Protein AF-A0A133UDJ7-F1 (afdb_monomer_lite)

Foldseek 3Di:
DDWDFWKDFPNDIFTWDDDLFKTKTWDDDDPPRPDIDIDIATLLQFPDWDWDDDQQWIKIWTQGVNDIGIITGNHDSVVVRVVSVVRSD

Radius of gyration: 12.57 Å; chains: 1; bounding box: 31×31×28 Å

Secondary structure (DSSP, 8-state):
-EEEEEEEETTEEEEEEE-SSEEEEEE---SS--S-EEEEEEGGGEEEEEEEE-SS-EEEEEEETTEEEEEEESS-HHHHHHHHHHHH-

Sequence (89 aa):
EWEGPKVSHNDKDYKVYITNERLILHKERGFISKTDDLVAWDLKEIEQIQYKGGWRSGVVTIEVGGKEETVEPSEEGPNLTAKVRARIS

pLDDT: mean 88.16, std 9.43, range [58.06, 95.88]

Structure (mmCIF, N/CA/C/O backbone):
data_AF-A0A133UDJ7-F1
#
_entry.id   AF-A0A133UDJ7-F1
#
loop_
_atom_site.group_PDB
_atom_site.id
_atom_site.type_symbol
_atom_site.label_atom_id
_atom_site.label_alt_id
_atom_site.label_comp_id
_atom_site.label_asym_id
_atom_site.label_entity_id
_atom_site.label_seq_id
_atom_site.pdbx_PDB_ins_code
_atom_site.Cartn_x
_atom_site.Cartn_y
_atom_site.Cartn_z
_atom_site.occupancy
_atom_site.B_iso_or_equiv
_atom_site.auth_seq_id
_atom_site.auth_comp_id
_atom_site.auth_asym_id
_atom_site.auth_atom_id
_atom_site.pdbx_PDB_model_num
ATOM 1 N N . GLU A 1 1 ? -12.561 -8.194 -3.636 1.00 80.88 1 GLU A N 1
ATOM 2 C CA . GLU A 1 1 ? -11.108 -8.130 -3.351 1.00 80.88 1 GLU A CA 1
ATOM 3 C C . GLU A 1 1 ? -10.355 -7.849 -4.649 1.00 80.88 1 GLU A C 1
ATOM 5 O O . GLU A 1 1 ? -10.916 -8.096 -5.714 1.00 80.88 1 GLU A O 1
ATOM 10 N N . TRP A 1 2 ? -9.167 -7.246 -4.592 1.00 91.88 2 TRP A N 1
ATOM 11 C CA . TRP A 1 2 ? -8.350 -6.935 -5.772 1.00 91.88 2 TRP A CA 1
ATOM 12 C C . TRP A 1 2 ? -6.871 -7.216 -5.491 1.00 91.88 2 TRP A C 1
ATOM 14 O O . TRP A 1 2 ? -6.363 -6.800 -4.451 1.00 91.88 2 TRP A O 1
ATOM 24 N N . GLU A 1 3 ? -6.206 -7.904 -6.417 1.00 92.50 3 GLU A N 1
ATOM 25 C CA . GLU A 1 3 ? -4.752 -8.093 -6.428 1.00 92.50 3 GLU A CA 1
ATOM 26 C C . GLU A 1 3 ? -4.128 -7.024 -7.328 1.00 92.50 3 GLU A C 1
ATOM 28 O O . GLU A 1 3 ? -4.602 -6.790 -8.443 1.00 92.50 3 GLU A O 1
ATOM 33 N N . GLY A 1 4 ? -3.115 -6.341 -6.803 1.00 89.62 4 GLY A N 1
ATOM 34 C CA . GLY A 1 4 ? -2.449 -5.223 -7.454 1.00 89.62 4 GLY A CA 1
ATOM 35 C C . GLY A 1 4 ? -1.045 -5.532 -7.957 1.00 89.62 4 GLY A C 1
ATOM 36 O O . GLY A 1 4 ? -0.568 -6.662 -7.837 1.00 89.62 4 GLY A O 1
ATOM 37 N N . PRO A 1 5 ? -0.358 -4.516 -8.509 1.00 90.12 5 PRO A N 1
ATOM 38 C CA . PRO A 1 5 ? 1.015 -4.667 -8.965 1.00 90.12 5 PRO A CA 1
ATOM 39 C C . PRO A 1 5 ? 1.947 -4.959 -7.786 1.00 90.12 5 PRO A C 1
ATOM 41 O O . PRO A 1 5 ? 1.616 -4.706 -6.624 1.00 90.12 5 PRO A O 1
ATOM 44 N N . LYS A 1 6 ? 3.154 -5.447 -8.081 1.00 92.50 6 LYS A N 1
ATOM 45 C CA . LYS A 1 6 ? 4.205 -5.515 -7.060 1.00 92.50 6 LYS A CA 1
ATOM 46 C C . LYS A 1 6 ? 4.657 -4.106 -6.697 1.00 92.50 6 LYS A C 1
ATOM 48 O O . LYS A 1 6 ? 4.793 -3.259 -7.586 1.00 92.50 6 LYS A O 1
ATOM 53 N N . VAL A 1 7 ? 4.929 -3.876 -5.420 1.00 93.56 7 VAL A N 1
ATOM 54 C CA . VAL A 1 7 ? 5.466 -2.608 -4.916 1.00 93.56 7 VAL A CA 1
ATOM 55 C C . VAL A 1 7 ? 6.727 -2.857 -4.102 1.00 93.56 7 VAL A C 1
ATOM 57 O O . VAL A 1 7 ? 6.800 -3.850 -3.381 1.00 93.56 7 VAL A O 1
ATOM 60 N N . SER A 1 8 ? 7.691 -1.948 -4.187 1.00 92.94 8 SER A N 1
ATOM 61 C CA . SER A 1 8 ? 8.806 -1.889 -3.247 1.00 92.94 8 SER A CA 1
ATOM 62 C C . SER A 1 8 ? 8.439 -0.986 -2.071 1.00 92.94 8 SER A C 1
ATOM 64 O O . SER A 1 8 ? 7.848 0.081 -2.248 1.00 92.94 8 SER A O 1
ATOM 66 N N . HIS A 1 9 ? 8.758 -1.428 -0.862 1.00 92.00 9 HIS A N 1
ATOM 67 C CA . HIS A 1 9 ? 8.583 -0.678 0.375 1.00 92.00 9 HIS A CA 1
ATOM 68 C C . HIS A 1 9 ? 9.711 -1.063 1.338 1.00 92.00 9 HIS A C 1
ATOM 70 O O . HIS A 1 9 ? 9.948 -2.249 1.555 1.00 92.00 9 HIS A O 1
ATOM 76 N N . ASN A 1 10 ? 10.435 -0.091 1.901 1.00 88.62 10 ASN A N 1
ATOM 77 C CA . ASN A 1 10 ? 11.578 -0.343 2.796 1.00 88.62 10 ASN A CA 1
ATOM 78 C C . ASN A 1 10 ? 12.588 -1.378 2.235 1.00 88.62 10 ASN A C 1
ATOM 80 O O . ASN A 1 10 ? 12.924 -2.354 2.911 1.00 88.62 10 ASN A O 1
ATOM 84 N N . ASP A 1 11 ? 13.015 -1.195 0.976 1.00 87.06 11 ASP A N 1
ATOM 85 C CA . ASP A 1 11 ? 13.966 -2.064 0.249 1.00 87.06 11 ASP A CA 1
ATOM 86 C C . ASP A 1 11 ? 13.509 -3.526 0.072 1.00 87.06 11 ASP A C 1
ATOM 88 O O . ASP A 1 11 ? 14.312 -4.453 -0.088 1.00 87.06 11 ASP A O 1
ATOM 92 N N . LYS A 1 12 ? 12.197 -3.765 0.124 1.00 89.44 12 LYS A N 1
ATOM 93 C CA . LYS A 1 12 ? 11.597 -5.089 -0.033 1.00 89.44 12 LYS A CA 1
ATOM 94 C C . LYS A 1 12 ? 10.444 -5.037 -1.025 1.00 89.44 12 LYS A C 1
ATOM 96 O O . LYS A 1 12 ? 9.588 -4.167 -0.943 1.00 89.44 12 LYS A O 1
ATOM 101 N N . ASP A 1 13 ? 10.378 -6.047 -1.885 1.00 91.06 13 ASP A N 1
ATOM 102 C CA . ASP A 1 13 ? 9.250 -6.234 -2.793 1.00 91.06 13 ASP A CA 1
ATOM 103 C C . ASP A 1 13 ? 8.085 -6.956 -2.109 1.00 91.06 13 ASP A C 1
ATOM 105 O O . ASP A 1 13 ? 8.264 -8.002 -1.474 1.00 91.06 13 ASP A O 1
ATOM 109 N N . TYR A 1 14 ? 6.884 -6.425 -2.311 1.00 93.25 14 TYR A N 1
ATOM 110 C CA . TYR A 1 14 ? 5.620 -6.954 -1.820 1.00 93.25 14 TYR A CA 1
ATOM 111 C C . TYR A 1 14 ? 4.618 -7.108 -2.965 1.00 93.25 14 TYR A C 1
ATOM 113 O O . TYR A 1 14 ? 4.642 -6.374 -3.955 1.00 93.25 14 TYR A O 1
ATOM 121 N N . LYS A 1 15 ? 3.682 -8.042 -2.801 1.00 93.12 15 LYS A N 1
ATOM 122 C CA . LYS A 1 15 ? 2.430 -8.087 -3.559 1.00 93.12 15 LYS A CA 1
ATOM 123 C C . LYS A 1 15 ? 1.385 -7.236 -2.845 1.00 93.12 15 LYS A C 1
ATOM 125 O O . LYS A 1 15 ? 1.263 -7.314 -1.622 1.00 93.12 15 LYS A O 1
ATOM 130 N N . VAL A 1 16 ? 0.627 -6.449 -3.602 1.00 94.81 16 VAL A N 1
ATOM 131 C CA . VAL A 1 16 ? -0.448 -5.610 -3.060 1.00 94.81 16 VAL A CA 1
ATOM 132 C C . VAL A 1 16 ? -1.769 -6.364 -3.121 1.00 94.81 16 VAL A C 1
ATOM 134 O O . VAL A 1 16 ? -2.166 -6.859 -4.174 1.00 94.81 16 VAL A O 1
ATOM 137 N N . TYR A 1 17 ? -2.499 -6.355 -2.015 1.00 94.88 17 TYR A N 1
ATOM 138 C CA . TYR A 1 17 ? -3.881 -6.801 -1.935 1.00 94.88 17 TYR A CA 1
ATOM 139 C C . TYR A 1 17 ? -4.753 -5.690 -1.367 1.00 94.88 17 TYR A C 1
ATOM 141 O O . TYR A 1 17 ? -4.404 -5.049 -0.378 1.00 94.88 17 TYR A O 1
ATOM 149 N N . ILE A 1 18 ? -5.914 -5.473 -1.977 1.00 93.88 18 ILE A N 1
ATOM 150 C CA . ILE A 1 18 ? -6.932 -4.566 -1.454 1.00 93.88 18 ILE A CA 1
ATOM 151 C C . ILE A 1 18 ? -8.186 -5.375 -1.132 1.00 93.88 18 ILE A C 1
ATOM 153 O O . ILE A 1 18 ? -8.865 -5.905 -2.025 1.00 93.88 18 ILE A O 1
ATOM 157 N N . THR A 1 19 ? -8.501 -5.457 0.156 1.00 93.81 19 THR A N 1
ATOM 158 C CA . THR A 1 19 ? -9.728 -6.077 0.662 1.00 93.81 19 THR A CA 1
ATOM 159 C C . THR A 1 19 ? -10.829 -5.021 0.805 1.00 93.81 19 THR A C 1
ATOM 161 O O . THR A 1 19 ? -10.708 -3.903 0.299 1.00 93.81 19 THR A O 1
ATOM 164 N N . ASN A 1 20 ? -11.949 -5.376 1.437 1.00 91.06 20 ASN A N 1
ATOM 165 C CA . ASN A 1 20 ? -13.016 -4.411 1.714 1.00 91.06 20 ASN A CA 1
ATOM 166 C C . ASN A 1 20 ? -12.615 -3.396 2.796 1.00 91.06 20 ASN A C 1
ATOM 168 O O . ASN A 1 20 ? -13.161 -2.301 2.824 1.00 91.06 20 ASN A O 1
ATOM 172 N N . GLU A 1 21 ? -11.673 -3.758 3.670 1.00 93.75 21 GLU A N 1
ATOM 173 C CA . GLU A 1 21 ? -11.322 -2.964 4.852 1.00 93.75 21 GLU A CA 1
ATOM 174 C C . GLU A 1 21 ? -9.840 -2.599 4.914 1.00 93.75 21 GLU A C 1
ATOM 176 O O . GLU A 1 21 ? -9.490 -1.686 5.653 1.00 93.75 21 GLU A O 1
ATOM 181 N N . ARG A 1 22 ? -8.965 -3.280 4.158 1.00 95.88 22 ARG A N 1
ATOM 182 C CA . ARG A 1 22 ? -7.507 -3.146 4.286 1.00 95.88 22 ARG A CA 1
ATOM 183 C C . ARG A 1 22 ? -6.781 -3.029 2.955 1.00 95.88 22 ARG A C 1
ATOM 185 O O . ARG A 1 22 ? -7.136 -3.690 1.977 1.00 95.88 22 ARG A O 1
ATOM 192 N N . LEU A 1 23 ? -5.705 -2.250 2.973 1.00 95.00 23 LEU A N 1
ATOM 193 C CA . LEU A 1 23 ? -4.602 -2.324 2.023 1.00 95.00 23 LEU A CA 1
ATOM 194 C C . LEU A 1 23 ? -3.502 -3.185 2.648 1.00 95.00 23 LEU A C 1
ATOM 196 O O . LEU A 1 23 ? -3.035 -2.888 3.743 1.00 95.00 23 LEU A O 1
ATOM 200 N N . ILE A 1 24 ? -3.104 -4.255 1.970 1.00 95.38 24 ILE A N 1
ATOM 201 C CA . ILE A 1 24 ? -2.150 -5.240 2.480 1.00 95.38 24 ILE A CA 1
ATOM 202 C C . ILE A 1 24 ? -0.977 -5.335 1.509 1.00 95.38 24 ILE A C 1
ATOM 204 O O . ILE A 1 24 ? -1.166 -5.560 0.315 1.00 95.38 24 ILE A O 1
ATOM 208 N N . LEU A 1 25 ? 0.235 -5.211 2.035 1.00 94.69 25 LEU A N 1
ATOM 209 C CA . LEU A 1 25 ? 1.474 -5.572 1.367 1.00 94.69 25 LEU A CA 1
ATOM 210 C C . LEU A 1 25 ? 1.938 -6.905 1.931 1.00 94.69 25 LEU A C 1
ATOM 212 O O . LEU A 1 25 ? 2.238 -7.020 3.119 1.00 94.69 25 LEU A O 1
ATOM 216 N N . HIS A 1 26 ? 1.996 -7.917 1.079 1.00 93.31 26 HIS A N 1
ATOM 217 C CA . HIS A 1 26 ? 2.399 -9.254 1.475 1.00 93.31 26 HIS A CA 1
ATOM 218 C C . HIS A 1 26 ? 3.653 -9.680 0.722 1.00 93.31 26 HIS A C 1
ATOM 220 O O . HIS A 1 26 ? 3.684 -9.704 -0.511 1.00 93.31 26 HIS A O 1
ATOM 226 N N . LYS A 1 27 ? 4.691 -10.032 1.475 1.00 89.62 27 LYS A N 1
ATOM 227 C CA . LYS A 1 27 ? 5.908 -10.630 0.948 1.00 89.62 27 LYS A CA 1
ATOM 228 C C . LYS A 1 27 ? 5.935 -12.092 1.355 1.00 89.62 27 LYS A C 1
ATOM 230 O O . LYS A 1 27 ? 6.182 -12.420 2.514 1.00 89.62 27 LYS A O 1
ATOM 235 N N . GLU A 1 28 ? 5.703 -12.949 0.368 1.00 78.75 28 GLU A N 1
ATOM 236 C CA . GLU A 1 28 ? 5.759 -14.394 0.551 1.00 78.75 28 GLU A CA 1
ATOM 237 C C . GLU A 1 28 ? 7.173 -14.852 0.914 1.00 78.75 28 GLU A C 1
ATOM 239 O O . GLU A 1 28 ? 8.180 -14.395 0.355 1.00 78.75 28 GLU A O 1
ATOM 244 N N . ARG A 1 29 ? 7.236 -15.828 1.818 1.00 76.94 29 ARG A N 1
ATOM 245 C CA . ARG A 1 29 ? 8.451 -16.556 2.158 1.00 76.94 29 ARG A CA 1
ATOM 246 C C . ARG A 1 29 ? 9.118 -17.175 0.920 1.00 76.94 29 ARG A C 1
ATOM 248 O O . ARG A 1 2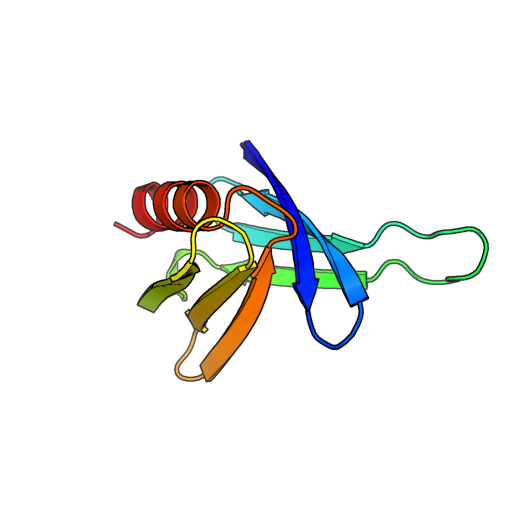9 ? 8.654 -18.165 0.358 1.00 76.94 29 ARG A O 1
ATOM 255 N N . GLY A 1 30 ? 10.264 -16.623 0.528 1.00 65.94 30 GLY A N 1
ATOM 256 C CA . GLY A 1 30 ? 11.136 -17.193 -0.504 1.00 65.94 30 GLY A CA 1
ATOM 257 C C . GLY A 1 30 ? 12.195 -18.145 0.060 1.00 65.94 30 GLY A C 1
ATOM 258 O O . GLY A 1 30 ? 12.416 -18.215 1.263 1.00 65.94 30 GLY A O 1
ATOM 259 N N . PHE A 1 31 ? 12.944 -18.821 -0.814 1.00 59.16 31 PHE A N 1
ATOM 260 C CA . PHE A 1 31 ? 14.030 -19.742 -0.427 1.00 59.16 31 PHE A CA 1
ATOM 261 C C . PHE A 1 31 ? 15.083 -19.108 0.514 1.00 59.16 31 PHE A C 1
ATOM 263 O O . PHE A 1 31 ? 15.676 -19.792 1.344 1.00 59.16 31 PHE A O 1
ATOM 270 N N . ILE A 1 32 ? 15.287 -17.790 0.406 1.00 65.06 32 ILE A N 1
ATOM 271 C CA . ILE A 1 32 ? 16.271 -17.013 1.181 1.00 65.06 32 ILE A CA 1
ATOM 272 C C . ILE A 1 32 ? 15.631 -16.329 2.406 1.00 65.06 32 ILE A C 1
ATOM 274 O O . ILE A 1 32 ? 1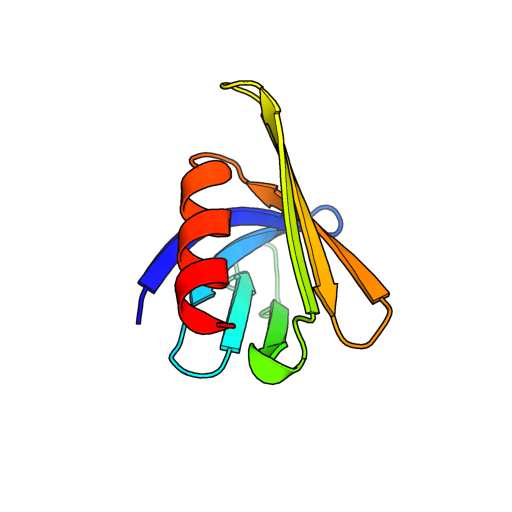6.307 -16.086 3.404 1.00 65.06 32 ILE A O 1
ATOM 278 N N . SER A 1 33 ? 14.328 -16.038 2.375 1.00 58.06 33 SER A N 1
ATOM 279 C CA . SER A 1 33 ? 13.637 -15.342 3.465 1.00 58.06 33 SER A CA 1
ATOM 280 C C . SER A 1 33 ? 12.915 -16.358 4.345 1.00 58.06 33 SER A C 1
ATOM 282 O O . SER A 1 33 ? 12.088 -17.118 3.863 1.00 58.06 33 SER A O 1
ATOM 284 N N . LYS A 1 34 ? 13.254 -16.431 5.635 1.00 66.88 34 LYS A N 1
ATOM 285 C CA . LYS A 1 34 ? 12.701 -17.451 6.548 1.00 66.88 34 LYS A CA 1
ATOM 286 C C . LYS A 1 34 ? 11.365 -17.063 7.189 1.00 66.88 34 LYS A C 1
ATOM 288 O O . LYS A 1 34 ? 10.777 -17.913 7.855 1.00 66.88 34 LYS A O 1
ATOM 293 N N . THR A 1 35 ? 10.893 -15.840 6.969 1.00 74.12 35 THR A N 1
ATOM 294 C CA . THR A 1 35 ? 9.711 -15.285 7.634 1.00 74.12 35 THR A CA 1
ATOM 295 C C . THR A 1 35 ? 8.854 -14.552 6.613 1.00 74.12 35 THR A C 1
ATOM 297 O O . THR A 1 35 ? 9.398 -13.817 5.788 1.00 74.12 35 THR A O 1
ATOM 300 N N . ASP A 1 36 ? 7.541 -14.757 6.675 1.00 80.31 36 ASP A N 1
ATOM 301 C CA . ASP A 1 36 ? 6.580 -13.924 5.957 1.00 80.31 36 ASP A CA 1
ATOM 302 C C . ASP A 1 36 ? 6.588 -12.509 6.545 1.00 80.31 36 ASP A C 1
ATOM 304 O O . ASP A 1 36 ? 6.721 -12.325 7.758 1.00 80.31 36 ASP A O 1
ATOM 308 N N . ASP A 1 37 ? 6.483 -11.512 5.673 1.00 87.19 37 ASP A N 1
ATOM 309 C CA . ASP A 1 37 ? 6.436 -10.103 6.056 1.00 87.19 37 ASP A CA 1
ATOM 310 C C . ASP A 1 37 ? 5.132 -9.501 5.530 1.00 87.19 37 ASP A C 1
ATOM 312 O O . ASP A 1 37 ? 4.786 -9.651 4.351 1.00 87.19 37 ASP A O 1
ATOM 316 N N 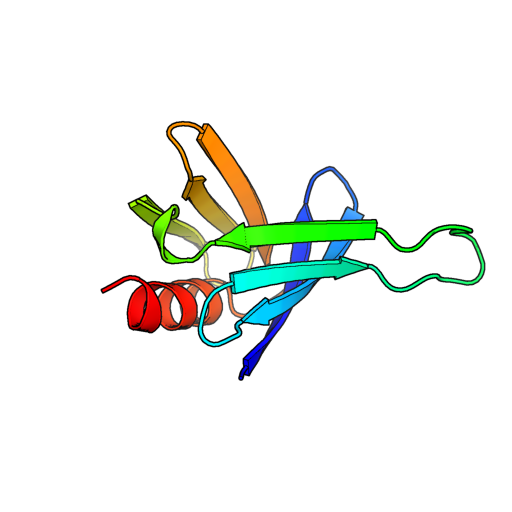. LEU A 1 38 ? 4.382 -8.874 6.431 1.00 91.00 38 LEU A N 1
ATOM 317 C CA . LEU A 1 38 ? 3.045 -8.368 6.172 1.00 91.00 38 LEU A CA 1
ATOM 318 C C . LEU A 1 38 ? 2.916 -6.965 6.749 1.00 91.00 38 LEU A C 1
ATOM 320 O O . LEU A 1 38 ? 3.035 -6.761 7.956 1.00 91.00 38 LEU A O 1
ATOM 324 N N . VAL A 1 39 ? 2.616 -6.018 5.868 1.00 92.81 39 VAL A N 1
ATOM 325 C CA . VAL A 1 39 ? 2.241 -4.653 6.231 1.00 92.81 39 VAL A CA 1
ATOM 326 C C . VAL A 1 39 ? 0.775 -4.490 5.874 1.00 92.81 39 VAL A C 1
ATOM 328 O O . VAL A 1 39 ? 0.368 -4.811 4.760 1.00 92.81 39 VAL A O 1
ATOM 331 N N . ALA A 1 40 ? -0.042 -4.042 6.817 1.00 94.69 40 ALA A N 1
ATOM 332 C CA . ALA A 1 40 ? -1.459 -3.832 6.579 1.00 94.69 40 ALA A CA 1
ATOM 333 C C . ALA A 1 40 ? -1.889 -2.499 7.172 1.00 94.69 40 ALA A C 1
ATOM 335 O O . ALA A 1 40 ? -1.585 -2.203 8.325 1.00 94.69 40 ALA A O 1
ATOM 336 N N . TRP A 1 41 ? -2.627 -1.741 6.373 1.00 95.25 41 TRP A N 1
ATOM 337 C CA . TRP A 1 41 ? -3.241 -0.486 6.770 1.00 95.25 41 TRP A CA 1
ATOM 338 C C . TRP A 1 41 ? -4.752 -0.609 6.623 1.00 95.25 41 TRP A C 1
ATOM 340 O O . TRP A 1 41 ? -5.243 -1.070 5.584 1.00 95.25 41 TRP A O 1
ATOM 350 N N . ASP A 1 42 ? -5.492 -0.207 7.655 1.00 95.06 42 ASP A N 1
ATOM 351 C CA . ASP A 1 42 ? -6.944 -0.117 7.565 1.00 95.06 42 ASP A CA 1
ATOM 352 C C . ASP A 1 42 ? -7.304 1.040 6.622 1.00 95.06 42 ASP A C 1
ATOM 354 O O . ASP A 1 42 ? -6.832 2.165 6.767 1.00 95.06 42 ASP A O 1
ATOM 358 N N . LEU A 1 43 ? -8.168 0.776 5.640 1.00 93.88 43 LEU A N 1
ATOM 359 C CA . LEU A 1 43 ? -8.569 1.761 4.628 1.00 93.88 43 LEU A CA 1
ATOM 360 C C . LEU A 1 43 ? -9.229 2.995 5.255 1.00 93.88 43 LEU A C 1
ATOM 362 O O . LEU A 1 43 ? -9.152 4.078 4.692 1.00 93.88 43 LEU A O 1
ATOM 366 N N . LYS A 1 44 ? -9.846 2.838 6.431 1.00 93.12 44 LYS A N 1
ATOM 367 C CA . LYS A 1 44 ? -10.455 3.930 7.205 1.00 93.12 44 LYS A CA 1
ATOM 368 C C . LYS A 1 44 ? -9.429 4.877 7.828 1.00 93.12 44 LYS A C 1
ATOM 370 O O . LYS A 1 44 ? -9.786 6.001 8.155 1.00 93.12 44 LYS A O 1
ATOM 375 N N . GLU A 1 45 ? -8.198 4.414 8.033 1.00 94.06 45 GLU A N 1
ATOM 376 C CA . GLU A 1 45 ? -7.102 5.226 8.568 1.00 94.06 45 GLU A CA 1
ATOM 377 C C . GLU A 1 45 ? -6.306 5.917 7.459 1.00 94.06 45 GLU A C 1
ATOM 379 O O . GLU A 1 45 ? -5.492 6.787 7.756 1.00 94.06 45 GLU A O 1
ATOM 384 N N . ILE A 1 46 ? -6.521 5.533 6.193 1.00 94.19 46 ILE A N 1
ATOM 385 C CA . ILE A 1 46 ? -5.900 6.184 5.042 1.00 94.19 46 ILE A CA 1
ATOM 386 C C . ILE A 1 46 ? -6.640 7.493 4.774 1.00 94.19 46 ILE A C 1
ATOM 388 O O . ILE A 1 46 ? -7.755 7.506 4.255 1.00 94.19 46 ILE A O 1
ATOM 392 N N . GLU A 1 47 ? -5.985 8.597 5.096 1.00 94.06 47 GLU A N 1
ATOM 393 C CA . GLU A 1 47 ? -6.506 9.952 4.921 1.00 94.06 47 GLU A CA 1
ATOM 394 C C . GLU A 1 47 ? -6.326 10.418 3.473 1.00 94.06 47 GLU A C 1
ATOM 396 O O . GLU A 1 47 ? -7.199 11.058 2.884 1.00 94.06 47 GLU A O 1
ATOM 401 N N . GLN A 1 48 ? -5.190 10.063 2.868 1.00 93.62 48 GLN A N 1
ATOM 402 C CA . GLN A 1 48 ? -4.846 10.491 1.524 1.00 93.62 48 GLN A CA 1
ATOM 403 C C . GLN A 1 48 ? -3.962 9.463 0.819 1.00 93.62 48 GLN A C 1
ATOM 405 O O . GLN A 1 48 ? -3.117 8.809 1.418 1.00 93.62 48 G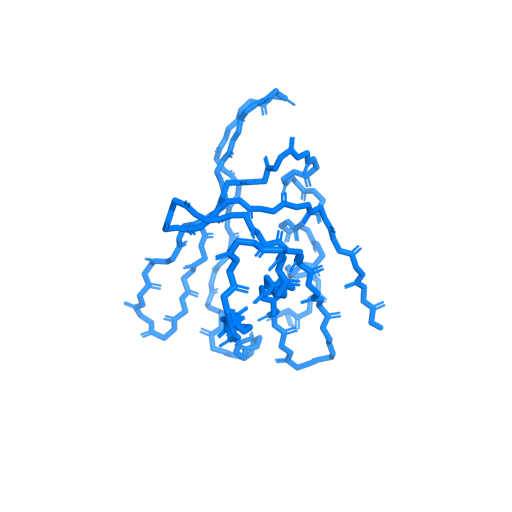LN A O 1
ATOM 410 N N . ILE A 1 49 ? -4.114 9.353 -0.500 1.00 93.88 49 ILE A N 1
ATOM 411 C CA . ILE A 1 49 ? -3.182 8.604 -1.346 1.00 93.88 49 ILE A CA 1
ATOM 412 C C . ILE A 1 49 ? -2.908 9.376 -2.633 1.00 93.88 49 ILE A C 1
ATOM 414 O O . ILE A 1 49 ? -3.836 9.888 -3.272 1.00 93.88 49 ILE A O 1
ATOM 418 N N . GLN A 1 50 ? -1.642 9.480 -3.026 1.00 93.88 50 GLN A N 1
ATOM 419 C CA . GLN A 1 50 ? -1.204 10.227 -4.204 1.00 93.88 50 GLN A CA 1
ATOM 420 C C . GLN A 1 50 ? -0.146 9.454 -4.988 1.00 93.88 50 GLN A C 1
ATOM 422 O O . GLN A 1 50 ? 0.762 8.877 -4.408 1.00 93.88 50 GLN A O 1
ATOM 427 N N . TYR A 1 51 ? -0.231 9.507 -6.317 1.00 92.25 51 TYR A N 1
ATOM 428 C CA . TYR A 1 51 ? 0.840 9.056 -7.200 1.00 92.25 51 TYR A CA 1
ATOM 429 C C . TYR A 1 51 ? 1.656 10.260 -7.664 1.00 92.25 51 TYR A C 1
ATOM 431 O O . TYR A 1 51 ? 1.098 11.217 -8.206 1.00 92.25 51 TYR A O 1
ATOM 439 N N . LYS A 1 52 ? 2.974 10.198 -7.486 1.00 91.50 52 LYS A N 1
ATOM 440 C CA . LYS A 1 52 ? 3.938 11.175 -7.995 1.00 91.50 52 LYS A CA 1
ATOM 441 C C . LYS A 1 52 ? 4.939 10.449 -8.889 1.00 91.50 52 LYS A C 1
ATOM 443 O O . LYS A 1 52 ? 5.721 9.633 -8.415 1.00 91.50 52 LYS A O 1
ATOM 448 N N . GLY A 1 53 ? 4.928 10.734 -10.189 1.00 84.12 53 GLY A N 1
ATOM 449 C CA . GLY A 1 53 ? 5.862 10.112 -11.126 1.00 84.12 53 GLY A CA 1
ATOM 450 C C . GLY A 1 53 ? 5.464 10.236 -12.590 1.00 84.12 53 GLY A C 1
ATOM 451 O O . GLY A 1 53 ? 4.412 10.778 -12.926 1.00 84.12 53 GLY A O 1
ATOM 452 N N . GLY A 1 54 ? 6.334 9.726 -13.461 1.00 70.88 54 GLY A N 1
ATOM 453 C CA . GLY A 1 54 ? 6.106 9.643 -14.902 1.00 70.88 54 GLY A CA 1
ATOM 454 C C . GLY A 1 54 ? 5.479 8.310 -15.317 1.00 70.88 54 GLY A C 1
ATOM 455 O O . GLY A 1 54 ? 5.148 7.471 -14.487 1.00 70.88 54 GLY A O 1
ATOM 456 N N . TRP A 1 55 ? 5.352 8.084 -16.626 1.00 58.41 55 TRP A N 1
ATOM 457 C CA . TRP A 1 55 ? 4.804 6.838 -17.189 1.00 58.41 55 TRP A CA 1
ATOM 458 C C . TRP A 1 55 ? 5.618 5.577 -16.826 1.00 58.41 55 TRP A C 1
ATOM 460 O O . TRP A 1 55 ? 5.059 4.488 -16.778 1.00 58.41 55 TRP A O 1
ATOM 470 N N . ARG A 1 56 ? 6.937 5.707 -16.601 1.00 62.66 56 ARG A N 1
ATOM 471 C CA . ARG A 1 56 ? 7.866 4.571 -16.401 1.00 62.66 56 ARG A CA 1
ATOM 472 C C . ARG A 1 56 ? 8.333 4.348 -14.966 1.00 62.66 56 ARG A C 1
ATOM 474 O O . ARG A 1 56 ? 8.817 3.267 -14.663 1.00 62.66 56 ARG A O 1
ATOM 481 N N . SER A 1 57 ? 8.260 5.370 -14.127 1.00 76.62 57 SER A N 1
ATOM 482 C CA . SER A 1 57 ? 8.732 5.312 -12.749 1.00 76.62 57 SER A CA 1
ATOM 483 C C . SER A 1 57 ? 7.972 6.337 -11.929 1.00 76.62 57 SER A C 1
ATOM 485 O O . SER A 1 57 ? 7.829 7.498 -12.337 1.00 76.62 57 SER A O 1
ATOM 487 N N . GLY A 1 58 ? 7.498 5.912 -10.771 1.00 88.19 58 GLY A N 1
ATOM 488 C CA . GLY A 1 58 ? 6.779 6.773 -9.863 1.00 88.19 58 GLY A CA 1
ATOM 489 C C . GLY A 1 58 ? 6.613 6.136 -8.507 1.00 88.19 58 GLY A C 1
ATOM 490 O O . GLY A 1 58 ? 6.947 4.976 -8.293 1.00 88.19 58 GLY A O 1
ATOM 491 N N . VAL A 1 59 ? 6.093 6.947 -7.607 1.00 92.62 59 VAL A N 1
ATOM 492 C CA . VAL A 1 59 ? 5.985 6.657 -6.193 1.00 92.62 59 VAL A CA 1
ATOM 493 C C . VAL A 1 59 ? 4.543 6.900 -5.778 1.00 92.62 59 VAL A C 1
ATOM 495 O O . VAL A 1 59 ? 3.917 7.871 -6.209 1.00 92.62 59 VAL A O 1
ATOM 498 N N . VAL A 1 60 ? 4.000 6.004 -4.968 1.00 93.75 60 VAL A N 1
ATOM 499 C CA . VAL A 1 60 ? 2.706 6.171 -4.319 1.00 93.75 60 VAL A CA 1
ATOM 500 C C . VAL A 1 60 ? 2.956 6.538 -2.864 1.00 93.75 60 VAL A C 1
ATOM 502 O O . VAL A 1 60 ? 3.596 5.798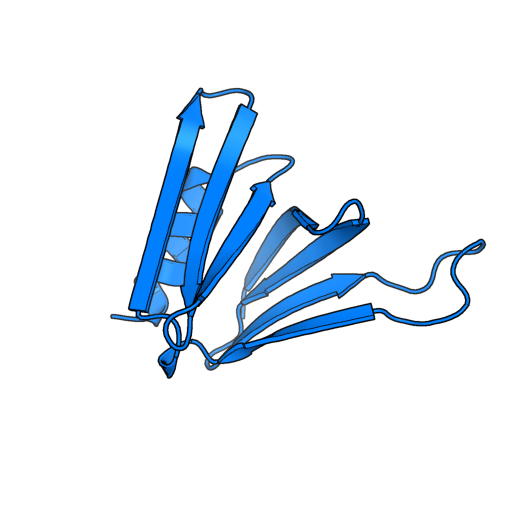 -2.123 1.00 93.75 60 VAL A O 1
ATOM 505 N N . THR A 1 61 ? 2.440 7.693 -2.475 1.00 94.88 61 THR A N 1
ATOM 506 C CA . THR A 1 61 ? 2.488 8.215 -1.114 1.00 94.88 61 THR A CA 1
ATOM 507 C C . THR A 1 61 ? 1.129 7.990 -0.462 1.00 94.88 61 THR A C 1
ATOM 509 O O . THR A 1 61 ? 0.103 8.331 -1.057 1.00 94.88 61 THR A O 1
ATOM 512 N N . ILE A 1 62 ? 1.119 7.407 0.731 1.00 94.75 62 ILE A N 1
ATOM 513 C CA . ILE A 1 62 ? -0.069 7.046 1.504 1.00 94.75 62 ILE A CA 1
ATOM 514 C C . ILE A 1 62 ? 0.033 7.758 2.852 1.00 94.75 62 ILE A C 1
ATOM 516 O O . ILE A 1 62 ? 0.973 7.529 3.600 1.00 94.75 62 ILE A O 1
ATOM 520 N N . GLU A 1 63 ? -0.929 8.613 3.165 1.00 95.19 63 GLU A N 1
ATOM 521 C CA . GLU A 1 63 ? -1.060 9.235 4.479 1.00 95.19 63 GLU A CA 1
ATOM 522 C C . GLU A 1 63 ? -2.010 8.385 5.319 1.00 95.19 63 GLU A C 1
ATOM 524 O O . GLU A 1 63 ? -3.175 8.212 4.956 1.00 95.19 63 GLU A O 1
ATOM 529 N N . VAL A 1 64 ? -1.493 7.800 6.397 1.00 93.75 64 VAL A N 1
ATOM 530 C CA . VAL A 1 64 ? -2.218 6.867 7.261 1.00 93.75 64 VAL A CA 1
ATOM 531 C C . VAL A 1 64 ? -1.928 7.165 8.728 1.00 93.75 64 VAL A C 1
ATOM 533 O O . VAL A 1 64 ? -0.774 7.150 9.160 1.00 93.75 64 VAL A O 1
ATOM 536 N N . GLY A 1 65 ? -2.973 7.470 9.502 1.00 89.81 65 GLY A N 1
ATOM 537 C CA . GLY A 1 65 ? -2.850 7.782 10.932 1.00 89.81 65 GLY A CA 1
ATOM 538 C C . GLY A 1 65 ? -1.838 8.898 11.235 1.00 89.81 65 GLY A C 1
ATOM 539 O O . GLY A 1 65 ? -1.038 8.775 12.168 1.00 89.81 65 GLY A O 1
ATOM 540 N N . GLY A 1 66 ? -1.814 9.950 10.409 1.00 89.38 66 GLY A N 1
ATOM 541 C CA . GLY A 1 66 ? -0.865 11.064 10.514 1.00 89.38 66 GLY A CA 1
ATOM 542 C C . GLY A 1 66 ? 0.594 10.737 10.161 1.00 89.38 66 GLY A C 1
ATOM 543 O O . GLY A 1 66 ? 1.489 11.515 10.501 1.00 89.38 66 GLY A O 1
ATOM 544 N N . LYS A 1 67 ? 0.868 9.596 9.515 1.00 92.44 67 LYS A N 1
ATOM 545 C CA . LYS A 1 67 ? 2.194 9.236 8.988 1.00 92.44 67 LYS A CA 1
ATOM 546 C C . LYS A 1 67 ? 2.162 9.113 7.474 1.00 92.44 67 LYS A C 1
ATOM 548 O O . LYS A 1 67 ? 1.194 8.619 6.906 1.00 92.44 67 LYS A O 1
ATOM 553 N N . GLU A 1 68 ? 3.252 9.525 6.839 1.00 94.06 68 GLU A N 1
ATOM 554 C CA . GLU A 1 68 ? 3.453 9.346 5.406 1.00 94.06 68 GLU A CA 1
ATOM 555 C C . GLU A 1 68 ? 4.220 8.044 5.148 1.00 94.06 68 GLU A C 1
ATOM 557 O O . GLU A 1 68 ? 5.365 7.887 5.568 1.00 94.06 68 GLU A O 1
ATOM 562 N N . GLU A 1 69 ? 3.581 7.118 4.442 1.00 94.44 69 GLU A N 1
ATOM 563 C CA . GLU A 1 69 ? 4.156 5.869 3.960 1.00 94.44 69 GLU A CA 1
ATOM 564 C C . GLU A 1 69 ? 4.376 5.954 2.451 1.00 94.44 69 GLU A C 1
ATOM 566 O O . GLU A 1 69 ? 3.584 6.535 1.705 1.00 94.44 69 GLU A O 1
ATOM 571 N N . THR A 1 70 ? 5.469 5.364 1.979 1.00 93.75 70 THR A N 1
ATOM 572 C CA . THR A 1 70 ? 5.869 5.444 0.574 1.00 93.75 70 THR A CA 1
ATOM 573 C C . THR A 1 70 ? 6.052 4.055 -0.014 1.00 93.75 70 THR A C 1
ATOM 575 O O . THR A 1 70 ? 6.751 3.219 0.560 1.00 93.75 70 THR A O 1
ATOM 578 N N . VAL A 1 71 ? 5.439 3.812 -1.172 1.00 94.00 71 VAL A N 1
ATOM 579 C CA . VAL A 1 71 ? 5.581 2.563 -1.925 1.00 94.00 71 VAL A CA 1
ATOM 580 C C . VAL A 1 71 ? 5.899 2.851 -3.390 1.00 94.00 71 VAL A C 1
ATOM 582 O O . VAL A 1 71 ? 5.346 3.766 -3.999 1.00 94.00 71 VAL A O 1
ATOM 585 N N . GLU A 1 72 ? 6.783 2.057 -3.979 1.00 93.75 72 GLU A N 1
ATOM 586 C CA . GLU A 1 72 ? 7.220 2.211 -5.366 1.00 93.75 72 GLU A CA 1
ATOM 587 C C . GLU A 1 72 ? 6.607 1.097 -6.222 1.00 93.75 72 GLU A C 1
ATOM 589 O O . GLU A 1 72 ? 7.074 -0.044 -6.184 1.00 93.75 72 GLU A O 1
ATOM 594 N N . PRO A 1 73 ? 5.527 1.367 -6.970 1.00 91.06 73 PRO A N 1
ATOM 595 C CA . PRO A 1 73 ? 4.935 0.375 -7.855 1.00 91.06 73 PRO A CA 1
ATOM 596 C C . PRO A 1 73 ? 5.878 0.024 -9.009 1.00 91.06 73 PRO A C 1
ATOM 598 O O . PRO A 1 73 ? 6.338 0.897 -9.741 1.00 91.06 73 PRO A O 1
ATOM 601 N N . SER A 1 74 ? 6.101 -1.277 -9.204 1.00 85.94 74 SER A N 1
ATOM 602 C CA . SER A 1 74 ? 6.839 -1.819 -10.356 1.00 85.94 74 SER A CA 1
ATOM 603 C C . SER A 1 74 ? 6.145 -1.519 -11.689 1.00 85.94 74 SER A C 1
ATOM 605 O O . SER A 1 74 ? 6.802 -1.322 -12.710 1.00 85.94 74 SER A O 1
ATOM 607 N N . GLU A 1 75 ? 4.815 -1.442 -11.665 1.00 83.19 75 GLU A N 1
ATOM 608 C CA . GLU A 1 75 ? 3.949 -1.092 -12.783 1.00 83.19 75 GLU A CA 1
ATOM 609 C C . GLU A 1 75 ? 2.615 -0.527 -12.264 1.00 83.19 75 GLU A C 1
ATOM 611 O O . GLU A 1 75 ? 2.270 -0.674 -11.094 1.00 83.19 75 GLU A O 1
ATOM 616 N N . GLU A 1 76 ? 1.862 0.154 -13.130 1.00 83.56 76 GLU A N 1
ATOM 617 C CA . GLU A 1 76 ? 0.479 0.584 -12.860 1.00 83.56 76 GLU A CA 1
ATOM 618 C C . GLU A 1 76 ? 0.230 1.446 -11.596 1.00 83.56 76 GLU A C 1
ATOM 620 O O . GLU A 1 76 ? -0.868 1.440 -11.032 1.00 83.56 76 GLU A O 1
ATOM 625 N N . GLY A 1 77 ? 1.194 2.267 -11.166 1.00 84.31 77 GLY A N 1
ATOM 626 C CA . GLY A 1 77 ? 1.033 3.162 -10.005 1.00 84.31 77 GLY A CA 1
ATOM 627 C C . GLY A 1 77 ? -0.242 4.033 -9.985 1.00 84.31 77 GLY A C 1
ATOM 628 O O . GLY A 1 77 ? -0.896 4.129 -8.936 1.00 84.31 77 GLY A O 1
ATOM 629 N N . PRO A 1 78 ? -0.677 4.613 -11.125 1.00 89.25 78 PRO A N 1
ATOM 630 C CA . PRO A 1 78 ? -1.955 5.321 -11.207 1.00 89.25 78 PRO A CA 1
ATOM 631 C C . PRO A 1 78 ? -3.181 4.430 -10.946 1.00 89.25 78 PRO A C 1
ATOM 633 O O . PRO A 1 78 ? -4.125 4.872 -10.291 1.00 89.25 78 PRO A O 1
ATOM 636 N N . ASN A 1 79 ? -3.170 3.178 -11.419 1.00 91.06 79 ASN A N 1
ATOM 637 C CA . ASN A 1 79 ? -4.271 2.230 -11.218 1.00 91.06 79 ASN A CA 1
ATOM 638 C C . ASN A 1 79 ? -4.371 1.825 -9.743 1.00 91.06 79 ASN A C 1
ATOM 640 O O . ASN A 1 79 ? -5.456 1.881 -9.168 1.00 91.06 79 ASN A O 1
ATOM 644 N N . LEU A 1 80 ? -3.234 1.516 -9.104 1.00 90.88 80 LEU A N 1
ATOM 645 C CA . LEU A 1 80 ? -3.166 1.241 -7.665 1.00 90.88 80 LEU A CA 1
ATOM 646 C C . LEU A 1 80 ? -3.790 2.387 -6.857 1.00 90.88 80 LEU A C 1
ATOM 648 O O . LEU A 1 80 ? -4.712 2.171 -6.069 1.00 90.88 80 LEU A O 1
ATOM 652 N N . THR A 1 81 ? -3.346 3.618 -7.121 1.00 92.62 81 THR A N 1
ATOM 653 C CA . THR A 1 81 ? -3.879 4.819 -6.465 1.00 92.62 81 THR A CA 1
ATOM 654 C C . THR A 1 81 ? -5.389 4.947 -6.667 1.00 92.62 81 THR A C 1
ATOM 656 O O . THR A 1 81 ? -6.125 5.175 -5.709 1.00 92.62 81 THR A O 1
ATOM 659 N N . ALA A 1 82 ? -5.880 4.755 -7.894 1.00 92.94 82 ALA A N 1
ATOM 660 C CA . ALA A 1 82 ? -7.306 4.836 -8.198 1.00 92.94 82 ALA A CA 1
ATOM 661 C C . ALA A 1 82 ? -8.132 3.763 -7.463 1.00 92.94 82 ALA A C 1
ATOM 663 O O . ALA A 1 82 ? -9.218 4.057 -6.961 1.00 92.94 82 ALA A O 1
ATOM 664 N N . LYS A 1 83 ? -7.622 2.528 -7.358 1.00 93.62 83 LYS A N 1
ATOM 665 C CA . LYS A 1 83 ? -8.309 1.421 -6.674 1.00 93.62 83 LYS A CA 1
ATOM 666 C C . LYS A 1 83 ? -8.409 1.626 -5.167 1.00 93.62 83 LYS A C 1
ATOM 668 O O . LYS A 1 83 ? -9.442 1.261 -4.602 1.00 93.62 83 LYS A O 1
ATOM 673 N N . VAL A 1 84 ? -7.382 2.192 -4.534 1.00 92.38 84 VAL A N 1
ATOM 674 C CA . VAL A 1 84 ? -7.436 2.555 -3.109 1.00 92.38 84 VAL A CA 1
ATOM 675 C C . VAL A 1 84 ? -8.397 3.728 -2.911 1.00 92.38 84 VAL A C 1
ATOM 677 O O . VAL A 1 84 ? -9.308 3.624 -2.096 1.00 92.38 84 VAL A O 1
ATOM 680 N N . ARG A 1 85 ? -8.292 4.790 -3.727 1.00 92.62 85 ARG A N 1
ATOM 681 C CA . ARG A 1 85 ? -9.198 5.957 -3.662 1.00 92.62 85 ARG A CA 1
ATOM 682 C C . ARG A 1 85 ? -10.673 5.581 -3.753 1.00 92.62 85 ARG A C 1
ATOM 684 O O . ARG A 1 85 ? -11.483 6.113 -3.009 1.00 92.62 85 ARG A O 1
ATOM 691 N N . ALA A 1 86 ? -11.015 4.635 -4.623 1.00 92.06 86 ALA A N 1
ATOM 692 C CA . ALA A 1 86 ? -12.388 4.164 -4.786 1.00 92.06 86 ALA A CA 1
ATOM 693 C C . ALA A 1 86 ? -12.978 3.467 -3.540 1.00 92.06 86 ALA A C 1
ATOM 695 O O . ALA A 1 86 ? -14.166 3.164 -3.542 1.00 92.06 86 ALA A O 1
ATOM 696 N N . ARG A 1 87 ? -12.169 3.161 -2.515 1.00 89.44 87 ARG A N 1
ATOM 697 C CA . ARG A 1 87 ? -12.591 2.442 -1.299 1.00 89.44 87 ARG A CA 1
ATOM 698 C C . ARG A 1 87 ? -12.450 3.239 -0.006 1.00 89.44 87 ARG A C 1
ATOM 700 O O . ARG A 1 87 ? -13.022 2.826 0.993 1.00 89.44 87 ARG A O 1
ATOM 707 N N . ILE A 1 88 ? -11.675 4.320 -0.020 1.00 87.12 88 ILE A N 1
ATOM 708 C CA . ILE A 1 88 ? -11.522 5.224 1.132 1.00 87.12 88 ILE A CA 1
ATOM 709 C C . ILE A 1 88 ? -12.534 6.384 1.097 1.00 87.12 88 ILE A C 1
ATOM 711 O O . ILE A 1 88 ? -12.561 7.189 2.020 1.00 87.12 88 ILE A O 1
ATOM 715 N N . SER A 1 89 ? -13.322 6.491 0.017 1.00 66.25 89 SER A N 1
ATOM 716 C CA . SER A 1 89 ? -14.360 7.517 -0.161 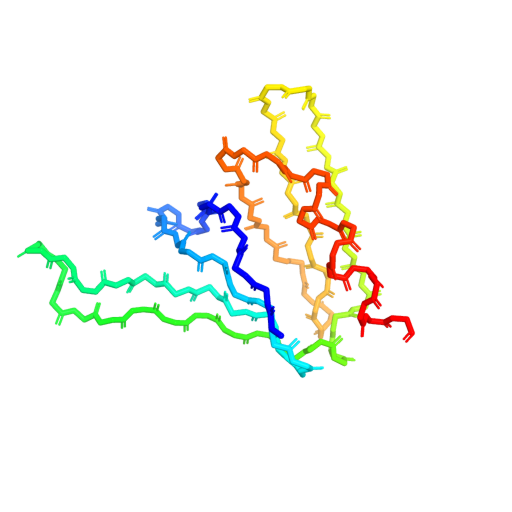1.00 66.25 89 SER A CA 1
ATOM 717 C C . SER A 1 89 ? -15.648 7.208 0.590 1.00 66.25 89 SER A C 1
ATOM 719 O O . SER A 1 89 ? -15.967 6.015 0.785 1.00 66.25 89 SER A O 1
#

Organism: NCBI:txid1698265

InterPro domains:
  IPR039519 YokE-like, PH domain [PF14470] (11-72)